Protein AF-A0AA36E803-F1 (afdb_monomer)

Sequence (104 aa):
MPITPKDLDTMKLGRIRKKDLSVAFQIRENPDAKFHRVCFYLPDKHLYSSSYLKYIVDFVSPNKANSVVDKKCFSDMINWYVQVHKSLLGIIQKLFKVQKQQQQ

Organism: Lactuca saligna (NCBI:txid75948)

pLDDT: mean 72.07, std 10.9, range [36.41, 88.0]

Secondary structure (DSSP, 8-state):
-PPPPTTGGGSPBT-EETTTTEEEEEE-SSTTSPPEEEEEETT-SS---HHHHHHHHHHHTT-TTS-HHHHHHHHHHHHHHHHHHHHHHHHHHHHTT-------

Radius of gyration: 16.96 Å; Cα contacts (8 Å, |Δi|>4): 76; chains: 1; bounding box: 33×26×56 Å

Mean predicted aligned error: 13.9 Å

Solvent-accessible surface area (backbone atoms only — not comparable to full-atom values): 6508 Å² total; per-residue (Å²): 129,88,78,78,63,95,57,55,93,74,49,60,64,80,41,76,40,78,93,70,41,28,32,30,42,77,47,57,93,47,96,88,47,69,74,45,79,47,76,47,56,70,70,54,88,62,81,74,50,73,68,56,54,49,50,52,50,67,58,51,67,78,41,82,87,53,51,73,66,53,48,48,51,53,52,51,52,51,52,50,50,55,49,52,51,54,51,50,52,55,48,49,37,63,76,64,63,62,68,79,80,77,82,127

Foldseek 3Di:
DPDFDPCQVVDDALDQDPVQRKHKHWDAPDPPGDIDIDIDGPPPVDLPDPVRLVVVLVVLVPDPVDDPVRNVSSVVVSVVSVVVVVVVVVVCCVVVVPDPPPDD

Structure (mmCIF, N/CA/C/O backbone):
data_AF-A0AA36E803-F1
#
_entry.id   AF-A0AA36E803-F1
#
loop_
_atom_site.group_PDB
_atom_site.id
_atom_site.type_symbol
_atom_site.label_atom_id
_atom_site.label_alt_id
_atom_site.label_comp_id
_atom_site.label_asym_id
_atom_site.label_entity_id
_atom_site.label_seq_id
_atom_site.pdbx_PDB_ins_code
_atom_site.Cartn_x
_atom_site.Cartn_y
_atom_site.Cartn_z
_atom_site.occupancy
_atom_site.B_iso_or_equiv
_atom_site.auth_seq_id
_atom_site.auth_comp_id
_atom_site.auth_asym_id
_atom_site.auth_atom_id
_atom_site.pdbx_PDB_model_num
ATOM 1 N N . MET A 1 1 ? -9.019 -15.498 -1.449 1.00 40.25 1 MET A N 1
ATOM 2 C CA . MET A 1 1 ? -8.124 -14.657 -2.270 1.00 40.25 1 MET A CA 1
ATOM 3 C C . MET A 1 1 ? -8.934 -13.482 -2.789 1.00 40.25 1 MET A C 1
ATOM 5 O O . MET A 1 1 ? -10.024 -13.740 -3.297 1.00 40.25 1 MET A O 1
ATOM 9 N N . PRO A 1 2 ? -8.487 -12.228 -2.620 1.00 52.09 2 PRO A N 1
ATOM 10 C CA . PRO A 1 2 ? -9.155 -11.100 -3.256 1.00 52.09 2 PRO A CA 1
ATOM 11 C C 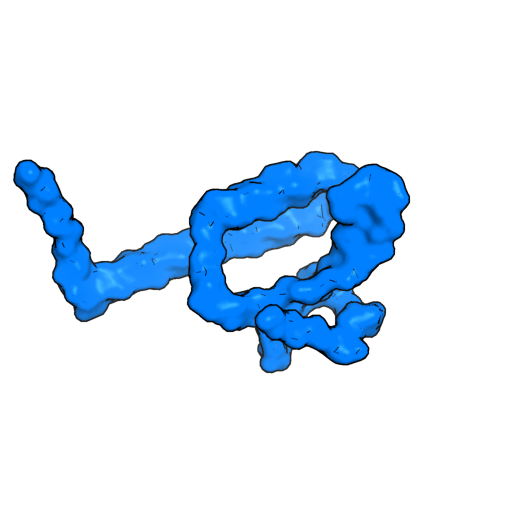. PRO A 1 2 ? -9.110 -11.295 -4.777 1.00 52.09 2 PRO A C 1
ATOM 13 O O . PRO A 1 2 ? -8.079 -11.654 -5.341 1.00 52.09 2 PRO A O 1
ATOM 16 N N . ILE A 1 3 ? -10.267 -11.155 -5.419 1.00 62.16 3 ILE A N 1
ATOM 17 C CA . ILE A 1 3 ? -10.443 -11.369 -6.857 1.00 62.16 3 ILE A CA 1
ATOM 18 C C . ILE A 1 3 ? -9.764 -10.206 -7.577 1.00 62.16 3 ILE A C 1
ATOM 20 O O . ILE A 1 3 ? -10.192 -9.074 -7.397 1.00 62.16 3 ILE A O 1
ATOM 24 N N . THR A 1 4 ? -8.734 -10.466 -8.382 1.00 70.25 4 THR A N 1
ATOM 25 C CA . THR A 1 4 ? -8.081 -9.435 -9.203 1.00 70.25 4 THR A CA 1
ATOM 26 C C . THR A 1 4 ? -9.107 -8.778 -10.141 1.00 70.25 4 THR A C 1
ATOM 28 O O . THR A 1 4 ? -9.883 -9.499 -10.780 1.00 70.25 4 THR A O 1
ATOM 31 N N . PRO A 1 5 ? -9.143 -7.435 -10.264 1.00 75.94 5 PRO A N 1
ATOM 32 C CA . PRO A 1 5 ? -10.094 -6.778 -11.150 1.00 75.94 5 PRO A CA 1
ATOM 33 C C . PRO A 1 5 ? -9.833 -7.183 -12.601 1.00 75.94 5 PRO A C 1
ATOM 35 O O . PRO A 1 5 ? -8.693 -7.144 -13.062 1.00 75.94 5 PRO A O 1
ATOM 38 N N . LYS A 1 6 ? -10.894 -7.514 -13.345 1.00 84.44 6 LYS A N 1
ATOM 39 C CA . LYS A 1 6 ? -10.796 -7.886 -14.770 1.00 84.44 6 LYS A CA 1
ATOM 40 C C . LYS A 1 6 ? -10.205 -6.773 -15.645 1.00 84.44 6 LYS A C 1
ATOM 42 O O . LYS A 1 6 ? -9.721 -7.046 -16.732 1.00 84.44 6 LYS A O 1
ATOM 47 N N . ASP A 1 7 ? -10.267 -5.531 -15.178 1.00 88.00 7 ASP A N 1
ATOM 48 C CA . ASP A 1 7 ? -9.805 -4.329 -15.866 1.00 88.00 7 ASP A CA 1
ATOM 49 C C . ASP A 1 7 ? -8.453 -3.806 -15.344 1.00 88.00 7 ASP A C 1
ATOM 51 O O . ASP A 1 7 ? -8.072 -2.682 -15.679 1.00 88.00 7 ASP A O 1
ATOM 55 N N . LEU A 1 8 ? -7.709 -4.599 -14.555 1.00 86.25 8 LEU A N 1
ATOM 56 C CA . LEU A 1 8 ? -6.437 -4.200 -13.932 1.00 86.25 8 LEU A CA 1
ATOM 57 C C . LEU A 1 8 ? -5.436 -3.589 -14.926 1.00 86.25 8 LEU A C 1
ATOM 59 O O . LEU A 1 8 ? -4.799 -2.576 -14.622 1.00 86.25 8 LEU A O 1
ATOM 63 N N . ASP A 1 9 ? -5.341 -4.148 -16.130 1.00 87.06 9 ASP A N 1
ATOM 64 C CA . ASP A 1 9 ? -4.417 -3.669 -17.165 1.00 87.06 9 ASP A CA 1
ATOM 65 C C . ASP A 1 9 ? -4.722 -2.241 -17.634 1.00 87.06 9 ASP A C 1
ATOM 67 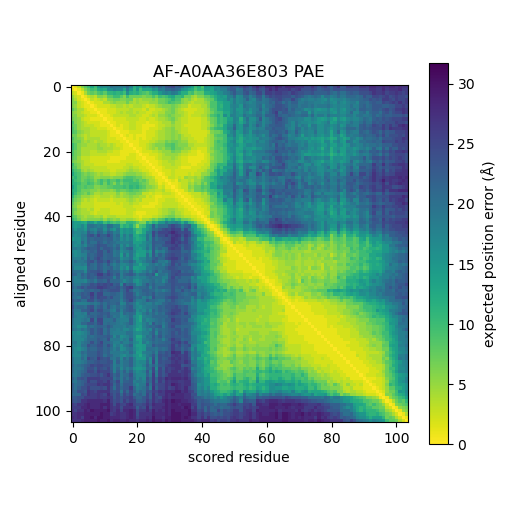O O . ASP A 1 9 ? -3.821 -1.499 -18.024 1.00 87.06 9 ASP A O 1
ATOM 71 N N . THR A 1 10 ? -5.980 -1.819 -17.512 1.00 87.75 10 THR A N 1
ATOM 72 C CA . THR A 1 10 ? -6.459 -0.492 -17.925 1.00 87.75 10 THR A CA 1
ATOM 73 C C . THR A 1 10 ? -6.578 0.498 -16.769 1.00 87.75 10 THR A C 1
ATOM 75 O O . THR A 1 10 ? -6.793 1.693 -16.983 1.00 87.75 10 THR A O 1
ATOM 78 N N . MET A 1 11 ? -6.407 0.040 -15.525 1.00 84.56 11 MET A N 1
ATOM 79 C CA . MET A 1 11 ? -6.472 0.917 -14.363 1.00 84.56 11 MET A CA 1
ATOM 80 C C . MET A 1 11 ? -5.327 1.934 -14.371 1.00 84.56 11 MET A C 1
ATOM 82 O O . MET A 1 11 ? -4.156 1.608 -14.609 1.00 84.56 11 MET A O 1
ATOM 86 N N . LYS A 1 12 ? -5.660 3.183 -14.029 1.00 87.06 12 LYS A N 1
ATOM 87 C CA . LYS A 1 12 ? -4.666 4.234 -13.800 1.00 87.06 12 LYS A CA 1
ATOM 88 C C . LYS A 1 12 ? -3.870 3.919 -12.530 1.00 87.06 12 LYS A C 1
ATOM 90 O O . LYS A 1 12 ? -4.456 3.777 -11.458 1.00 87.06 12 LYS A O 1
ATOM 95 N N . LEU A 1 13 ? -2.546 3.839 -12.662 1.00 85.19 13 LEU A N 1
ATOM 96 C CA . LEU A 1 13 ? -1.641 3.550 -11.548 1.00 85.19 13 LEU A CA 1
ATOM 97 C C . LEU A 1 13 ? -1.699 4.651 -10.480 1.00 85.19 13 LEU A C 1
ATOM 99 O O . LEU A 1 13 ? -1.882 5.826 -10.808 1.00 85.19 13 LEU A O 1
ATOM 103 N N . GLY A 1 14 ? -1.574 4.265 -9.208 1.00 76.62 14 GLY A N 1
ATOM 104 C CA . GLY A 1 14 ? -1.493 5.184 -8.065 1.00 76.62 14 GLY A CA 1
ATOM 105 C C . GLY A 1 14 ? -2.768 5.987 -7.771 1.00 76.62 14 GLY A C 1
ATOM 106 O O . GLY A 1 14 ? -2.780 6.812 -6.862 1.00 76.62 14 GLY A O 1
ATOM 107 N N . ARG A 1 15 ? -3.862 5.767 -8.514 1.00 79.75 15 ARG A N 1
ATOM 108 C CA . ARG A 1 15 ? -5.136 6.464 -8.302 1.00 79.75 15 ARG A CA 1
ATOM 109 C C . ARG A 1 15 ? -6.138 5.556 -7.603 1.00 79.75 15 ARG A C 1
ATOM 111 O O . ARG A 1 15 ? -6.435 4.469 -8.086 1.00 79.75 15 ARG A O 1
ATOM 118 N N . ILE A 1 16 ? -6.732 6.061 -6.522 1.00 77.06 16 ILE A N 1
ATOM 119 C CA . ILE A 1 16 ? -7.828 5.381 -5.825 1.00 77.06 16 ILE A CA 1
ATOM 120 C C . ILE A 1 16 ? -9.061 5.324 -6.732 1.00 77.06 16 ILE A C 1
ATOM 122 O O . ILE A 1 16 ? -9.652 6.352 -7.084 1.00 77.06 16 ILE A O 1
ATOM 126 N N . ARG A 1 17 ? -9.474 4.106 -7.086 1.00 80.88 17 ARG A N 1
ATOM 127 C CA . ARG A 1 17 ? -10.746 3.818 -7.746 1.00 80.88 17 ARG A CA 1
ATOM 128 C C . ARG A 1 17 ? -11.837 3.760 -6.685 1.00 80.88 17 ARG A C 1
ATOM 130 O O . ARG A 1 17 ? -11.919 2.825 -5.900 1.00 80.88 17 ARG A O 1
ATOM 137 N N . LYS A 1 18 ? -12.696 4.780 -6.667 1.00 75.62 18 LYS A N 1
ATOM 138 C CA . LYS A 1 18 ? -13.723 4.956 -5.625 1.00 75.62 18 LYS A CA 1
ATOM 139 C C . LYS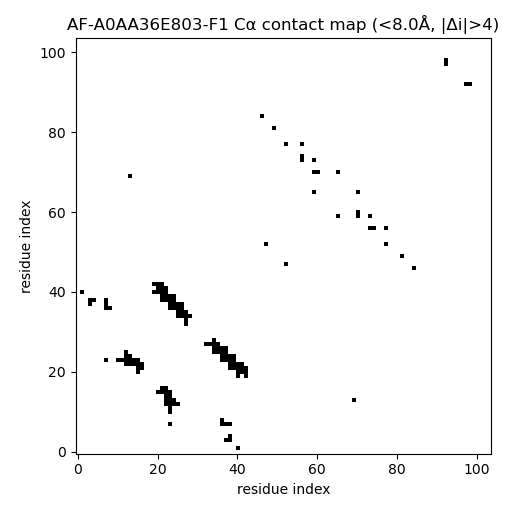 A 1 18 ? -14.761 3.829 -5.573 1.00 75.62 18 LYS A C 1
ATOM 141 O O . LYS A 1 18 ? -15.271 3.551 -4.499 1.00 75.62 18 LYS A O 1
ATOM 146 N N . LYS A 1 19 ? -15.066 3.198 -6.716 1.00 80.88 19 LYS A N 1
ATOM 147 C CA . LYS A 1 19 ? -16.117 2.171 -6.843 1.00 80.88 19 LYS A CA 1
ATOM 148 C C . LYS A 1 19 ? -15.900 0.985 -5.899 1.00 80.88 19 LYS A C 1
ATOM 150 O O . LYS A 1 19 ? -16.855 0.481 -5.328 1.00 80.88 19 LYS A O 1
ATOM 155 N N . ASP A 1 20 ? -14.658 0.544 -5.768 1.00 74.12 20 ASP A N 1
ATOM 156 C CA . ASP A 1 20 ? -14.272 -0.646 -5.004 1.00 74.12 20 ASP A CA 1
ATOM 157 C C . ASP A 1 20 ? -13.082 -0.387 -4.077 1.00 74.12 20 ASP A C 1
ATOM 159 O O . ASP A 1 20 ? -12.466 -1.322 -3.571 1.00 74.12 20 ASP A O 1
ATOM 163 N N . LEU A 1 21 ? -12.774 0.897 -3.867 1.00 76.44 21 LEU A N 1
ATOM 164 C CA . LEU A 1 21 ? -11.693 1.382 -3.022 1.00 76.44 21 LEU A CA 1
ATOM 165 C C . LEU A 1 21 ? -10.388 0.616 -3.294 1.00 76.44 21 LEU A C 1
ATOM 167 O O . LEU A 1 21 ? -9.762 0.074 -2.391 1.00 76.44 21 LEU A O 1
ATOM 171 N N . SER A 1 22 ? -9.984 0.551 -4.560 1.00 78.50 22 SER A N 1
ATOM 172 C CA . SER A 1 22 ? -8.774 -0.158 -4.978 1.00 78.50 22 SER A CA 1
ATOM 173 C C . SER A 1 22 ? -7.756 0.768 -5.636 1.00 78.50 22 SER A C 1
ATOM 175 O O . SER A 1 22 ? -8.106 1.829 -6.159 1.00 78.50 22 SER A O 1
ATOM 177 N N . VAL A 1 23 ? -6.484 0.379 -5.605 1.00 79.94 23 VAL A N 1
ATOM 178 C CA . VAL A 1 23 ? -5.383 1.101 -6.246 1.00 79.94 23 VAL A CA 1
ATOM 179 C C . VAL A 1 23 ? -4.535 0.113 -7.036 1.00 79.94 23 VAL A C 1
ATOM 181 O O . VAL A 1 23 ? -4.091 -0.900 -6.501 1.00 79.94 23 VAL A O 1
ATOM 184 N N . ALA A 1 24 ? -4.316 0.402 -8.318 1.00 86.44 24 ALA A N 1
ATOM 185 C CA . ALA A 1 24 ? -3.405 -0.373 -9.150 1.00 86.44 24 ALA A CA 1
ATOM 186 C C . ALA A 1 24 ? -1.974 0.163 -9.024 1.00 86.44 24 ALA A C 1
ATOM 188 O O . ALA A 1 24 ? -1.754 1.377 -9.041 1.00 86.44 24 ALA A O 1
ATOM 189 N N . PHE A 1 25 ? -1.006 -0.742 -8.956 1.00 82.44 25 PHE A N 1
ATOM 190 C CA . PHE A 1 25 ? 0.419 -0.433 -8.912 1.00 82.44 25 PHE A CA 1
ATOM 191 C C . PHE A 1 25 ? 1.186 -1.347 -9.854 1.00 82.44 25 PHE A C 1
ATOM 193 O O . PHE A 1 25 ? 0.699 -2.407 -10.237 1.00 82.44 25 PHE A O 1
ATOM 200 N N . GLN A 1 26 ? 2.392 -0.936 -10.221 1.00 86.94 26 GLN A N 1
ATOM 201 C CA . GLN A 1 26 ? 3.314 -1.754 -10.990 1.00 86.94 26 GLN A CA 1
ATOM 202 C C . GLN A 1 26 ? 4.452 -2.169 -10.065 1.00 86.94 26 GLN A C 1
ATOM 204 O O . GLN A 1 26 ? 5.118 -1.315 -9.481 1.00 86.94 26 GLN A O 1
ATOM 209 N N . ILE A 1 27 ? 4.644 -3.474 -9.899 1.00 79.50 27 ILE A N 1
ATOM 210 C CA . ILE A 1 27 ? 5.677 -4.024 -9.023 1.00 79.50 27 ILE A CA 1
ATOM 211 C C . ILE A 1 27 ? 6.663 -4.867 -9.818 1.00 79.50 27 ILE A C 1
ATOM 213 O O . ILE A 1 27 ? 6.384 -5.308 -10.934 1.00 79.50 27 ILE A O 1
ATOM 217 N N . ARG A 1 28 ? 7.829 -5.083 -9.215 1.00 82.06 28 ARG A N 1
ATOM 218 C CA . ARG A 1 28 ? 8.850 -6.021 -9.664 1.00 82.06 28 ARG A CA 1
ATOM 219 C C . ARG A 1 28 ? 9.318 -6.800 -8.438 1.00 82.06 28 ARG A C 1
ATOM 221 O O . ARG A 1 28 ? 9.903 -6.202 -7.540 1.00 82.06 28 ARG A O 1
ATOM 228 N N . GLU A 1 29 ? 9.019 -8.095 -8.389 1.00 69.44 29 GLU A N 1
ATOM 229 C CA . GLU A 1 29 ? 9.250 -8.936 -7.201 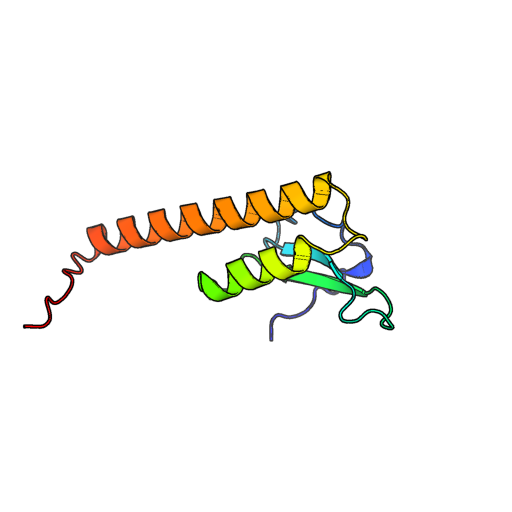1.00 69.44 29 GLU A CA 1
ATOM 230 C C . GLU A 1 29 ? 10.736 -9.178 -6.921 1.00 69.44 29 GLU A C 1
ATOM 232 O O . GLU A 1 29 ? 11.156 -9.191 -5.768 1.00 69.44 29 GLU A O 1
ATOM 237 N N . ASN A 1 30 ? 11.549 -9.325 -7.968 1.00 73.06 30 ASN A N 1
ATOM 238 C CA . ASN A 1 30 ? 12.998 -9.482 -7.870 1.00 73.06 30 ASN A CA 1
ATOM 239 C C . ASN A 1 30 ? 13.703 -8.782 -9.052 1.00 73.06 30 ASN A C 1
ATOM 241 O O . ASN A 1 30 ? 13.038 -8.410 -10.019 1.00 73.06 30 ASN A O 1
ATOM 245 N N . PRO A 1 31 ? 15.026 -8.541 -8.996 1.00 75.75 31 PRO A N 1
ATOM 246 C CA . PRO A 1 31 ? 15.729 -7.768 -10.019 1.00 75.75 31 PRO A CA 1
ATOM 247 C C . PRO A 1 31 ? 15.583 -8.283 -11.456 1.00 75.75 31 PRO A C 1
ATOM 249 O O . PRO A 1 31 ? 15.559 -7.463 -12.376 1.00 75.75 31 PRO A O 1
ATOM 252 N N . ASP A 1 32 ? 15.422 -9.594 -11.618 1.00 85.19 32 ASP A N 1
ATOM 253 C CA . ASP A 1 32 ? 15.340 -10.283 -12.910 1.00 85.19 32 ASP A CA 1
ATOM 254 C C . ASP A 1 32 ? 13.891 -10.479 -13.395 1.00 85.19 32 ASP A C 1
ATOM 256 O O . ASP A 1 32 ? 13.647 -10.861 -14.541 1.00 85.19 32 ASP A O 1
ATOM 260 N N . ALA A 1 33 ? 12.904 -10.190 -12.544 1.00 80.25 33 ALA A N 1
ATOM 261 C CA . ALA A 1 33 ? 11.495 -10.306 -12.876 1.00 80.25 33 ALA A CA 1
ATOM 262 C C . ALA A 1 33 ? 11.037 -9.158 -13.778 1.00 80.25 33 ALA A C 1
ATOM 264 O O . ALA A 1 33 ? 11.461 -8.002 -13.665 1.00 80.25 33 ALA A O 1
ATOM 265 N N . LYS A 1 34 ? 10.072 -9.464 -14.645 1.00 85.44 34 LYS A N 1
ATOM 266 C CA . LYS A 1 34 ? 9.352 -8.439 -15.399 1.00 85.44 34 LYS A CA 1
ATOM 267 C C . LYS A 1 34 ? 8.432 -7.664 -14.462 1.00 85.44 34 LYS A C 1
ATOM 269 O O . LYS A 1 34 ? 7.836 -8.227 -13.542 1.00 85.44 34 LYS A O 1
ATOM 274 N N . PHE A 1 35 ? 8.291 -6.369 -14.733 1.00 82.38 35 PHE A N 1
ATOM 275 C CA . PHE A 1 35 ? 7.259 -5.586 -14.076 1.00 82.38 35 PHE A CA 1
ATOM 276 C C . PHE A 1 35 ? 5.878 -6.139 -14.425 1.00 82.38 35 PHE A C 1
ATOM 278 O O . PHE A 1 35 ? 5.604 -6.437 -15.587 1.00 82.38 35 PHE A O 1
ATOM 285 N N . HIS A 1 36 ? 5.000 -6.206 -13.434 1.00 82.62 36 HIS A N 1
ATOM 286 C CA . HIS A 1 36 ? 3.603 -6.561 -13.638 1.00 82.62 36 HIS A CA 1
ATOM 287 C C . HIS A 1 36 ? 2.696 -5.684 -12.776 1.00 82.62 36 HIS A C 1
ATOM 289 O O . HIS A 1 36 ? 3.126 -5.087 -11.784 1.00 82.62 36 HIS A O 1
ATOM 295 N N . ARG A 1 37 ? 1.436 -5.553 -13.199 1.00 85.69 37 ARG A N 1
ATOM 296 C CA . ARG A 1 37 ? 0.432 -4.787 -12.464 1.00 85.69 37 ARG A CA 1
ATOM 297 C C . ARG A 1 37 ? -0.154 -5.638 -11.346 1.00 85.69 37 ARG A C 1
ATOM 299 O O . ARG A 1 37 ? -0.448 -6.811 -11.541 1.00 85.69 37 ARG A O 1
ATOM 306 N N . VAL A 1 38 ? -0.374 -5.016 -10.199 1.00 82.25 38 VAL A N 1
ATOM 307 C CA . VAL A 1 38 ? -1.081 -5.588 -9.052 1.00 82.25 38 VAL A CA 1
ATOM 308 C C . VAL A 1 38 ? -2.145 -4.618 -8.569 1.00 82.25 38 VAL A C 1
ATOM 310 O O . VAL A 1 38 ? -2.038 -3.407 -8.774 1.00 82.25 38 VAL A O 1
ATOM 313 N N . CYS A 1 39 ? -3.185 -5.148 -7.933 1.00 80.50 39 CYS A N 1
ATOM 314 C CA . CYS A 1 39 ? -4.266 -4.356 -7.366 1.00 80.50 39 CYS A CA 1
ATOM 315 C C . CYS A 1 39 ? -4.282 -4.505 -5.848 1.00 80.50 39 CYS A C 1
ATOM 317 O O . CYS A 1 39 ? -4.369 -5.617 -5.333 1.00 80.50 39 CYS A O 1
ATOM 319 N N . PHE A 1 40 ? -4.224 -3.381 -5.145 1.00 72.50 40 PHE A N 1
ATOM 320 C CA . PHE A 1 40 ? -4.416 -3.315 -3.708 1.00 72.50 40 PHE A CA 1
ATOM 321 C C . PHE A 1 40 ? -5.849 -2.887 -3.406 1.00 72.50 40 PHE A C 1
ATOM 323 O O . PHE A 1 40 ? -6.299 -1.843 -3.882 1.00 72.50 40 PHE A O 1
ATOM 330 N N . TYR A 1 41 ? -6.557 -3.667 -2.598 1.00 72.50 41 TYR A N 1
ATOM 331 C CA . TYR A 1 41 ? -7.904 -3.355 -2.137 1.00 72.50 41 TYR A CA 1
ATOM 332 C C . TYR A 1 41 ? -7.827 -2.727 -0.739 1.00 72.50 41 TYR A C 1
ATOM 334 O O . TYR A 1 41 ? -7.416 -3.377 0.214 1.00 72.50 41 TYR A O 1
ATOM 342 N N . LEU A 1 42 ? -8.266 -1.473 -0.594 1.00 65.00 42 LEU A N 1
ATOM 343 C CA . LEU A 1 42 ? -8.488 -0.848 0.716 1.00 65.00 42 LEU A C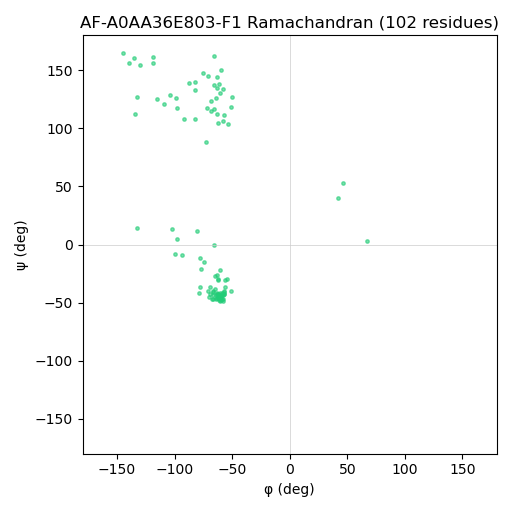A 1
ATOM 344 C C . LEU A 1 42 ? -9.570 -1.543 1.569 1.00 65.00 42 LEU A C 1
ATOM 346 O O . LEU A 1 42 ? -9.442 -1.471 2.788 1.00 65.00 42 LEU A O 1
ATOM 350 N N . PRO A 1 43 ? -10.622 -2.198 1.019 1.00 59.69 43 PRO A N 1
ATOM 351 C CA . PRO A 1 43 ? -11.628 -2.869 1.838 1.00 59.69 43 PRO A CA 1
ATOM 352 C C . PRO A 1 43 ? -11.183 -4.250 2.325 1.00 59.69 43 PRO A C 1
ATOM 354 O O . PRO A 1 43 ? -12.031 -5.000 2.814 1.00 59.69 43 PRO A O 1
ATOM 357 N N . ASP A 1 44 ? -9.900 -4.613 2.193 1.00 53.78 44 ASP A N 1
ATOM 358 C CA . ASP A 1 44 ? -9.407 -5.821 2.840 1.00 53.78 44 ASP A CA 1
ATOM 359 C C . ASP A 1 44 ? -9.679 -5.680 4.341 1.00 53.78 44 ASP A C 1
ATOM 361 O O . ASP A 1 44 ? -9.156 -4.804 5.026 1.00 53.78 44 ASP A O 1
ATOM 365 N N . LYS A 1 45 ? -10.608 -6.503 4.836 1.00 48.34 45 LYS A N 1
ATOM 366 C CA . LYS A 1 45 ? -11.229 -6.409 6.170 1.00 48.34 45 LYS A CA 1
ATOM 367 C C . LYS A 1 45 ? -10.229 -6.660 7.302 1.00 48.34 45 LYS A C 1
ATOM 369 O O . LYS A 1 45 ? -10.582 -6.650 8.479 1.00 48.34 45 LYS A O 1
ATOM 374 N N . HIS A 1 46 ? -8.986 -6.919 6.932 1.00 53.59 46 HIS A N 1
ATOM 375 C CA . HIS A 1 46 ? -7.862 -7.091 7.807 1.00 53.59 46 HIS A CA 1
ATOM 376 C C . HIS A 1 46 ? -7.205 -5.734 7.970 1.00 53.59 46 HIS A C 1
ATOM 378 O O . HIS A 1 46 ? -6.551 -5.223 7.064 1.00 53.59 46 HIS A O 1
ATOM 384 N N . LEU A 1 47 ? -7.369 -5.159 9.160 1.00 57.78 47 LEU A N 1
ATOM 385 C CA . LEU A 1 47 ? -6.488 -4.095 9.592 1.00 57.78 47 LEU A CA 1
ATOM 386 C C . LEU A 1 47 ? -5.050 -4.621 9.466 1.00 57.78 47 LEU A C 1
ATOM 388 O O . LEU A 1 47 ? -4.628 -5.442 10.277 1.00 57.78 47 LEU A O 1
ATOM 392 N N . TYR A 1 48 ? -4.319 -4.196 8.430 1.00 62.91 48 TYR A N 1
ATOM 393 C CA . TYR A 1 48 ? -2.908 -4.524 8.278 1.00 62.91 48 TYR A CA 1
ATOM 394 C C . TYR A 1 48 ? -2.188 -4.207 9.584 1.00 62.91 48 TYR A C 1
ATOM 396 O O . TYR A 1 48 ? -2.307 -3.102 10.129 1.00 62.91 48 TYR A O 1
ATOM 404 N N . SER A 1 49 ? -1.464 -5.197 10.101 1.00 66.81 49 SER A N 1
ATOM 405 C CA . SER A 1 49 ? -0.646 -5.004 11.286 1.00 66.81 49 SER A CA 1
ATOM 406 C C . SER A 1 49 ? 0.392 -3.917 11.012 1.00 66.81 49 SER A C 1
ATOM 408 O O . SER A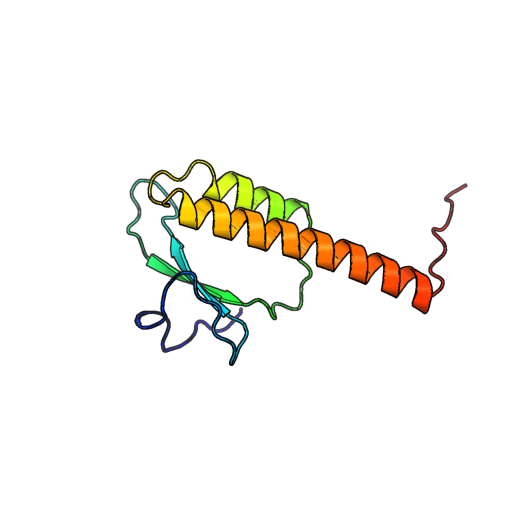 1 49 ? 0.882 -3.758 9.889 1.00 66.81 49 SER A O 1
ATOM 410 N N . SER A 1 50 ? 0.791 -3.188 12.054 1.00 68.12 50 SER A N 1
ATOM 411 C CA . SER A 1 50 ? 1.855 -2.182 11.947 1.00 68.12 50 SER A CA 1
ATOM 412 C C . SER A 1 50 ? 3.152 -2.763 11.365 1.00 68.12 50 SER A C 1
ATOM 414 O O . SER A 1 50 ? 3.884 -2.056 10.678 1.00 68.12 50 SER A O 1
ATOM 416 N N . SER A 1 51 ? 3.419 -4.055 11.595 1.00 65.69 51 SER A N 1
ATOM 417 C CA . SER A 1 51 ? 4.559 -4.776 11.016 1.00 65.69 51 SER A CA 1
ATOM 418 C C . SER A 1 51 ? 4.461 -4.933 9.497 1.00 65.69 51 SER A C 1
ATOM 420 O O . SER A 1 51 ? 5.457 -4.732 8.808 1.00 65.69 51 SER A O 1
ATOM 422 N N . TYR A 1 52 ? 3.273 -5.226 8.963 1.00 68.94 52 TYR A N 1
ATOM 423 C CA . TYR A 1 52 ? 3.066 -5.376 7.522 1.00 68.94 52 TYR A CA 1
ATOM 424 C C . TYR A 1 52 ? 3.148 -4.031 6.792 1.00 68.94 52 TYR A C 1
ATOM 426 O O . TYR A 1 52 ? 3.769 -3.918 5.741 1.00 68.94 52 TYR A O 1
ATOM 434 N N . LEU A 1 53 ? 2.597 -2.972 7.389 1.00 72.31 53 LEU A N 1
ATOM 435 C CA . LEU A 1 53 ? 2.711 -1.615 6.849 1.00 72.31 53 LEU A CA 1
ATOM 436 C C . LEU A 1 53 ? 4.162 -1.132 6.809 1.00 72.31 53 LEU A C 1
ATOM 438 O O . LEU A 1 53 ? 4.585 -0.538 5.821 1.00 72.31 53 LEU A O 1
ATOM 442 N N . LYS A 1 54 ? 4.934 -1.416 7.865 1.00 70.81 54 LYS A N 1
ATOM 443 C CA . LYS A 1 54 ? 6.365 -1.101 7.913 1.00 70.81 54 LYS A CA 1
ATOM 444 C C . LYS A 1 54 ? 7.138 -1.856 6.829 1.00 70.81 54 LYS A C 1
ATOM 446 O O . LYS A 1 54 ? 7.929 -1.242 6.126 1.00 70.81 54 LYS A O 1
ATOM 451 N N . TYR A 1 55 ? 6.828 -3.136 6.623 1.00 70.94 55 TYR A N 1
ATOM 452 C CA . TYR A 1 55 ? 7.401 -3.927 5.533 1.00 70.94 55 TYR A CA 1
ATOM 453 C C . TYR A 1 55 ? 7.147 -3.301 4.150 1.00 70.94 55 TYR A C 1
ATOM 455 O O . TYR A 1 55 ? 8.067 -3.214 3.341 1.00 70.94 55 TYR A O 1
ATOM 463 N N . ILE A 1 56 ? 5.935 -2.794 3.886 1.00 70.62 56 ILE A N 1
ATOM 464 C CA . ILE A 1 56 ? 5.629 -2.109 2.618 1.00 70.62 56 ILE A CA 1
ATOM 465 C C . ILE A 1 56 ? 6.472 -0.832 2.460 1.00 70.62 56 ILE A C 1
ATOM 467 O O . ILE A 1 56 ? 7.002 -0.589 1.375 1.00 70.62 56 ILE A O 1
ATOM 471 N N . VAL A 1 57 ? 6.639 -0.028 3.518 1.00 73.75 57 VAL A N 1
ATOM 472 C CA . VAL A 1 57 ? 7.510 1.167 3.478 1.00 73.75 57 VAL A CA 1
ATOM 473 C C . VAL A 1 57 ? 8.952 0.776 3.162 1.00 73.75 57 VAL A C 1
ATOM 475 O O . VAL A 1 57 ? 9.563 1.350 2.257 1.00 73.75 57 VAL A O 1
ATOM 478 N N . ASP A 1 58 ? 9.471 -0.222 3.875 1.00 74.56 58 ASP A N 1
ATOM 479 C CA . ASP A 1 58 ? 10.848 -0.696 3.739 1.00 74.56 58 ASP A CA 1
ATOM 480 C C . ASP A 1 58 ? 11.106 -1.306 2.350 1.00 74.56 58 ASP A C 1
ATOM 482 O O . ASP A 1 58 ? 12.219 -1.225 1.836 1.00 74.56 58 ASP A O 1
ATOM 486 N N . PHE A 1 59 ? 10.072 -1.843 1.694 1.00 75.81 59 PHE A N 1
ATOM 487 C CA . PHE A 1 59 ? 10.141 -2.350 0.323 1.00 75.81 59 PHE A CA 1
ATOM 488 C C . PHE A 1 59 ? 10.080 -1.238 -0.741 1.00 75.81 59 PHE A C 1
ATOM 490 O O . PHE A 1 59 ? 10.821 -1.257 -1.728 1.00 75.81 59 PHE A O 1
ATOM 497 N N . VAL A 1 60 ? 9.208 -0.242 -0.560 1.00 72.00 60 VAL A N 1
ATOM 498 C CA . VAL A 1 60 ? 8.967 0.826 -1.551 1.00 72.00 60 VAL A CA 1
ATOM 499 C C . VAL A 1 60 ? 10.067 1.890 -1.539 1.00 72.00 60 VAL A C 1
ATOM 501 O O . VAL A 1 60 ? 10.440 2.403 -2.599 1.00 72.00 60 VAL A O 1
ATOM 504 N N . SER A 1 61 ? 10.603 2.218 -0.361 1.00 72.88 61 SER A N 1
ATOM 505 C CA . SER A 1 61 ? 11.611 3.269 -0.170 1.00 72.88 61 SER A CA 1
ATOM 506 C C . SER A 1 61 ? 12.902 3.067 -0.998 1.00 72.88 61 SER A C 1
ATOM 508 O O . SER A 1 61 ? 13.292 3.991 -1.731 1.00 72.88 61 SER A O 1
ATOM 510 N N . PRO A 1 62 ? 13.543 1.878 -1.007 1.00 76.81 62 PRO A N 1
ATOM 511 C CA . PRO A 1 62 ? 14.772 1.641 -1.769 1.00 76.81 62 PRO A CA 1
ATOM 512 C C . PRO A 1 62 ? 14.540 1.415 -3.271 1.00 76.81 62 PRO A C 1
ATOM 514 O O . PRO A 1 62 ? 15.497 1.4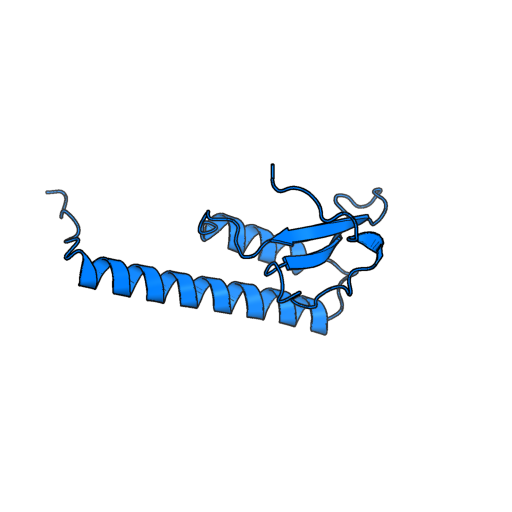36 -4.049 1.00 76.81 62 PRO A O 1
ATOM 517 N N . ASN A 1 63 ? 13.294 1.223 -3.718 1.00 74.94 63 ASN A N 1
ATOM 518 C CA . ASN A 1 63 ? 13.011 0.923 -5.117 1.00 74.94 63 ASN A CA 1
ATOM 519 C C . ASN A 1 63 ? 13.303 2.143 -6.014 1.00 74.94 63 ASN A C 1
ATOM 521 O O . ASN A 1 63 ? 12.654 3.186 -5.908 1.00 74.94 63 ASN A O 1
ATOM 525 N N . LYS A 1 64 ? 14.301 2.023 -6.899 1.00 75.69 64 LYS A N 1
ATOM 526 C CA . LYS A 1 64 ? 14.743 3.095 -7.811 1.00 75.69 64 LYS A CA 1
ATOM 527 C C . LYS A 1 64 ? 13.790 3.338 -8.988 1.00 75.69 64 LYS A C 1
ATOM 529 O O . LYS A 1 64 ? 13.910 4.370 -9.634 1.00 75.69 64 LYS A O 1
ATOM 534 N N . ALA A 1 65 ? 12.864 2.416 -9.261 1.00 75.94 65 ALA A N 1
ATOM 535 C CA . ALA A 1 65 ? 11.876 2.567 -10.329 1.00 75.94 65 ALA A CA 1
ATOM 536 C C . ALA A 1 65 ? 10.732 3.524 -9.952 1.00 75.94 65 ALA A C 1
ATOM 538 O O . ALA A 1 65 ? 10.072 4.065 -10.833 1.00 75.94 65 ALA A O 1
ATOM 539 N N . ASN A 1 66 ? 10.507 3.744 -8.654 1.00 74.81 66 ASN A N 1
ATOM 540 C CA . ASN A 1 66 ? 9.485 4.665 -8.173 1.00 74.81 66 ASN A CA 1
ATOM 541 C C . ASN A 1 66 ? 10.017 6.096 -8.188 1.00 74.81 66 ASN A C 1
ATOM 543 O O . ASN A 1 66 ? 11.106 6.366 -7.666 1.00 74.81 66 ASN A O 1
ATOM 547 N N . SER A 1 67 ? 9.222 7.023 -8.719 1.00 81.00 67 SER A N 1
ATOM 548 C CA . SER A 1 67 ? 9.553 8.440 -8.637 1.00 81.00 67 SER A CA 1
ATOM 549 C C . SER A 1 67 ? 9.508 8.924 -7.183 1.00 81.00 67 SER A C 1
ATOM 551 O O . SER A 1 67 ? 8.894 8.307 -6.307 1.00 81.00 67 SER A O 1
ATOM 553 N N . VAL A 1 68 ? 10.133 10.071 -6.911 1.00 80.62 68 VAL A N 1
ATOM 554 C CA . VAL A 1 68 ? 10.055 10.726 -5.593 1.00 80.62 68 VAL A CA 1
ATOM 555 C C . VAL A 1 68 ? 8.596 10.988 -5.193 1.00 80.62 68 VAL A C 1
ATOM 557 O O . VAL A 1 68 ? 8.232 10.825 -4.029 1.00 80.62 68 VAL A O 1
ATOM 560 N N . VAL A 1 69 ? 7.750 11.335 -6.168 1.00 76.81 69 VAL A N 1
ATOM 561 C CA . VAL A 1 69 ? 6.319 11.591 -5.961 1.00 76.81 69 VAL A CA 1
ATOM 562 C C . VAL A 1 69 ? 5.586 10.312 -5.565 1.00 76.81 69 VAL A C 1
ATOM 564 O O . VAL A 1 69 ? 4.811 10.333 -4.610 1.00 76.81 69 VAL A O 1
ATOM 567 N N . ASP A 1 70 ? 5.872 9.190 -6.229 1.00 71.81 70 ASP A N 1
ATOM 568 C CA . ASP A 1 70 ? 5.252 7.902 -5.902 1.00 71.81 70 ASP A CA 1
ATOM 569 C C . ASP A 1 70 ? 5.641 7.458 -4.494 1.00 71.81 70 ASP A C 1
ATOM 571 O O . ASP A 1 70 ? 4.775 7.130 -3.684 1.00 71.81 70 ASP A O 1
ATOM 575 N N . LYS A 1 71 ? 6.936 7.532 -4.158 1.00 76.50 71 LYS A N 1
ATOM 576 C CA . LYS A 1 71 ? 7.437 7.209 -2.812 1.00 76.50 71 LYS A CA 1
ATOM 577 C C . LYS A 1 71 ? 6.761 8.055 -1.738 1.00 76.50 71 LYS A C 1
ATOM 579 O O . LYS A 1 71 ? 6.364 7.524 -0.703 1.00 76.50 71 LYS A O 1
ATOM 584 N N . LYS A 1 72 ? 6.588 9.356 -1.994 1.00 79.12 72 LYS A N 1
ATOM 585 C CA . LYS A 1 72 ? 5.858 10.251 -1.092 1.00 79.12 72 LYS A CA 1
ATOM 586 C C . LYS A 1 72 ? 4.399 9.819 -0.942 1.00 79.12 72 LYS A C 1
ATOM 588 O O . LYS A 1 72 ? 3.913 9.734 0.178 1.00 79.12 72 LYS A O 1
ATOM 593 N N . CYS A 1 73 ? 3.723 9.501 -2.043 1.00 73.94 73 CYS A N 1
ATOM 594 C CA . CYS A 1 73 ? 2.328 9.069 -2.022 1.00 73.94 73 CYS A CA 1
ATOM 595 C C . CYS A 1 73 ? 2.134 7.780 -1.206 1.00 73.94 73 CYS A C 1
ATOM 597 O O . CYS A 1 73 ? 1.228 7.713 -0.376 1.00 73.94 73 CYS A O 1
ATOM 599 N N . PHE A 1 74 ? 3.021 6.794 -1.369 1.00 73.50 74 PHE A N 1
ATOM 600 C CA . PHE A 1 74 ? 3.002 5.569 -0.567 1.00 73.50 74 PHE A CA 1
ATOM 601 C C . PHE A 1 74 ? 3.213 5.845 0.924 1.00 73.50 74 PHE A C 1
ATOM 603 O O . PHE A 1 74 ? 2.438 5.362 1.749 1.00 73.50 74 PHE A O 1
ATOM 610 N N . SER A 1 75 ? 4.220 6.650 1.273 1.00 75.50 75 SER A N 1
ATOM 611 C CA . SER A 1 75 ? 4.482 7.031 2.665 1.00 75.50 75 SER A CA 1
ATOM 612 C C . SER A 1 75 ? 3.303 7.779 3.288 1.00 75.50 75 SER A C 1
ATOM 614 O O . SER A 1 75 ? 2.904 7.468 4.409 1.00 75.50 75 SER A O 1
ATOM 616 N N . ASP A 1 76 ? 2.702 8.723 2.561 1.00 76.12 76 ASP A N 1
ATOM 617 C CA . ASP A 1 76 ? 1.537 9.483 3.023 1.00 76.12 76 ASP A CA 1
ATOM 618 C C . ASP A 1 76 ? 0.323 8.568 3.238 1.00 76.12 76 ASP A C 1
ATOM 620 O O . ASP A 1 76 ? -0.350 8.665 4.265 1.00 76.12 76 ASP A O 1
ATOM 624 N N . MET A 1 77 ? 0.071 7.633 2.315 1.00 73.69 77 MET A N 1
ATOM 625 C CA . MET A 1 77 ? -1.016 6.657 2.425 1.00 73.69 77 MET A CA 1
ATOM 626 C C . MET A 1 77 ? -0.839 5.748 3.648 1.00 73.69 77 MET A C 1
ATOM 628 O O . MET A 1 77 ? -1.794 5.517 4.390 1.00 73.69 77 MET A O 1
ATOM 632 N N . ILE A 1 78 ? 0.378 5.255 3.888 1.00 77.56 78 ILE A N 1
ATOM 633 C CA . ILE A 1 78 ? 0.675 4.378 5.026 1.00 77.56 78 ILE A CA 1
ATOM 634 C C . ILE A 1 78 ? 0.583 5.150 6.344 1.00 77.56 78 ILE A C 1
ATOM 636 O O . ILE A 1 78 ? -0.021 4.663 7.300 1.00 77.56 78 ILE A O 1
ATOM 640 N N . ASN A 1 79 ? 1.106 6.376 6.396 1.00 75.38 79 ASN A N 1
ATOM 641 C CA . ASN A 1 79 ? 0.975 7.240 7.568 1.00 75.38 79 ASN A CA 1
ATOM 642 C C . ASN A 1 79 ? -0.491 7.543 7.885 1.00 75.38 79 ASN A C 1
ATOM 644 O O . ASN A 1 79 ? -0.904 7.426 9.040 1.00 75.38 79 ASN A O 1
ATOM 648 N N . TRP A 1 80 ? -1.289 7.882 6.870 1.00 75.44 80 TRP A N 1
ATOM 649 C CA . TRP A 1 80 ? -2.728 8.081 7.026 1.00 75.44 80 TRP A CA 1
ATOM 650 C C . TRP A 1 80 ? -3.402 6.825 7.583 1.00 75.44 80 TRP A C 1
ATOM 652 O O . TRP A 1 80 ? -4.141 6.906 8.563 1.00 75.44 80 TRP A O 1
ATOM 662 N N . TYR A 1 81 ? -3.077 5.658 7.030 1.00 72.94 81 TYR A N 1
ATOM 663 C CA . TYR A 1 81 ? -3.614 4.384 7.491 1.00 72.94 81 TYR A CA 1
ATOM 664 C C . TYR A 1 81 ? -3.273 4.106 8.965 1.00 72.94 81 TYR A C 1
ATOM 666 O O . TYR A 1 81 ? -4.149 3.743 9.749 1.00 72.94 81 TYR A O 1
ATOM 674 N N . VAL A 1 82 ? -2.019 4.327 9.380 1.00 74.62 82 VAL A N 1
ATOM 675 C CA . VAL A 1 82 ? -1.590 4.172 10.782 1.00 74.62 82 VAL A CA 1
ATOM 676 C C . VAL A 1 82 ? -2.366 5.111 11.708 1.00 74.62 82 VAL A C 1
ATOM 678 O O . VAL A 1 82 ? -2.773 4.698 12.795 1.00 74.62 82 VAL A O 1
ATOM 681 N N . GLN A 1 83 ? -2.586 6.362 11.297 1.00 75.38 83 GLN A N 1
ATOM 682 C CA . GLN A 1 83 ? -3.346 7.329 12.092 1.00 75.38 83 GLN A CA 1
ATOM 683 C C . GLN A 1 83 ? -4.814 6.925 12.222 1.00 75.38 83 GLN A C 1
ATOM 685 O O . GLN A 1 83 ? -5.333 6.867 13.334 1.00 75.38 83 GLN A O 1
ATOM 690 N N . VAL A 1 84 ? -5.457 6.553 11.115 1.00 70.81 84 VAL A N 1
ATOM 691 C CA . VAL A 1 84 ? -6.839 6.056 11.111 1.00 70.81 84 VAL A CA 1
ATOM 692 C C . VAL A 1 84 ? -6.981 4.831 12.011 1.00 70.81 84 VAL A C 1
ATOM 694 O O . VAL A 1 84 ? -7.912 4.769 12.812 1.00 70.81 84 VAL A O 1
ATOM 697 N N . HIS A 1 85 ? -6.030 3.896 11.955 1.00 73.44 85 HIS A N 1
ATOM 698 C CA . HIS A 1 85 ? -6.028 2.710 12.807 1.00 73.44 85 HIS A CA 1
ATOM 699 C C . HIS A 1 85 ? -5.917 3.076 14.298 1.00 73.44 85 HIS A C 1
ATOM 701 O O . HIS A 1 85 ? -6.706 2.587 15.107 1.00 73.44 85 HIS A O 1
ATOM 707 N N . LYS A 1 86 ? -5.007 3.987 14.676 1.00 72.62 86 LYS A N 1
ATOM 708 C CA . LYS A 1 86 ? -4.901 4.488 16.061 1.00 72.62 86 LYS A CA 1
ATOM 709 C C . LYS A 1 86 ? -6.195 5.155 16.530 1.00 72.62 86 LYS A C 1
ATOM 711 O O . LYS A 1 86 ? -6.644 4.894 17.646 1.00 72.62 86 LYS A O 1
ATOM 716 N N . SER A 1 87 ? -6.804 5.989 15.688 1.00 71.38 87 SER A N 1
ATOM 717 C CA . SER A 1 87 ? -8.067 6.664 15.997 1.00 71.38 87 SER A CA 1
ATOM 718 C C . SER A 1 87 ? -9.217 5.673 16.174 1.00 71.38 87 SER A C 1
ATOM 720 O O . SER A 1 87 ? -9.938 5.759 17.165 1.00 71.38 87 SER A O 1
ATOM 722 N N . LEU A 1 88 ? -9.357 4.700 15.270 1.00 67.06 88 LEU A N 1
ATOM 723 C CA . LEU A 1 88 ? -10.359 3.636 15.365 1.00 67.06 88 LEU A CA 1
ATOM 724 C C . LEU A 1 88 ? -10.184 2.809 16.638 1.00 67.06 88 LEU A C 1
ATOM 726 O O . LEU A 1 88 ? -11.153 2.627 17.369 1.00 67.06 88 LEU A O 1
ATOM 730 N N . LEU A 1 89 ? -8.961 2.370 16.950 1.00 67.62 89 LEU A N 1
ATOM 731 C CA . LEU A 1 89 ? -8.677 1.641 18.189 1.00 67.62 89 LEU A CA 1
ATOM 732 C C . LEU A 1 89 ? -9.032 2.465 19.432 1.00 67.62 89 LEU A C 1
ATOM 734 O O . LEU A 1 89 ? -9.634 1.932 20.362 1.00 67.62 89 LEU A O 1
ATOM 738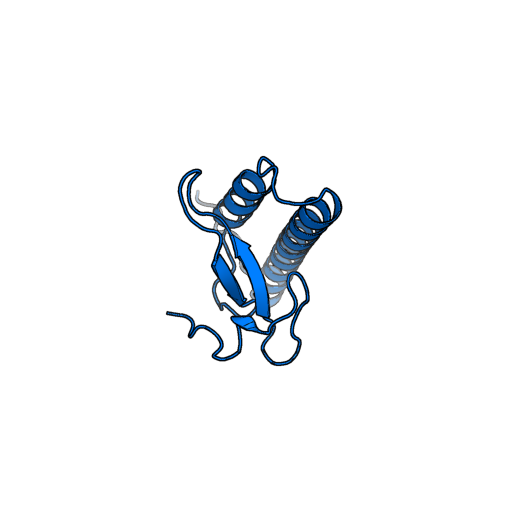 N N . GLY A 1 90 ? -8.727 3.765 19.436 1.00 70.25 90 GLY A N 1
ATOM 739 C CA . GLY A 1 90 ? -9.101 4.664 20.530 1.00 70.25 90 GLY A CA 1
ATOM 740 C C . GLY A 1 90 ? -10.617 4.839 20.679 1.00 70.25 90 GLY A C 1
ATOM 741 O O . GLY A 1 90 ? -11.125 4.883 21.798 1.00 70.25 90 GLY A O 1
ATOM 742 N N . ILE A 1 91 ? -11.358 4.904 19.568 1.00 69.38 91 ILE A N 1
ATOM 743 C CA . ILE A 1 91 ? -12.828 4.965 19.574 1.00 69.38 91 ILE A CA 1
ATOM 744 C C . ILE A 1 91 ? -13.416 3.645 20.078 1.00 69.38 91 ILE A C 1
ATOM 746 O O . ILE A 1 91 ? -14.265 3.661 20.964 1.00 69.38 91 ILE A O 1
ATOM 750 N N . ILE A 1 92 ? -12.938 2.505 19.573 1.00 64.19 92 ILE A N 1
ATOM 751 C CA . ILE A 1 92 ? -13.388 1.170 19.989 1.00 64.19 92 ILE A CA 1
ATOM 752 C C . ILE A 1 92 ? -13.150 0.978 21.491 1.00 64.19 92 ILE A C 1
ATOM 754 O O . ILE A 1 92 ? -14.067 0.590 22.208 1.00 64.19 92 ILE A O 1
ATOM 758 N N . GLN A 1 93 ? -11.967 1.326 22.006 1.00 63.78 93 GLN A N 1
ATOM 759 C CA . GLN A 1 93 ? -11.680 1.253 23.444 1.00 63.78 93 GLN A CA 1
ATOM 760 C C . GLN A 1 93 ? -12.662 2.079 24.286 1.00 63.78 93 GLN A C 1
ATOM 762 O O . GLN A 1 93 ? -13.098 1.614 25.340 1.00 63.78 93 GLN A O 1
ATOM 767 N N . LYS A 1 94 ? -13.046 3.274 23.815 1.00 67.44 94 LYS A N 1
ATOM 768 C CA . LYS A 1 94 ? -14.036 4.131 24.487 1.00 67.44 94 LYS A CA 1
ATOM 769 C C . LYS A 1 94 ? -15.453 3.560 24.423 1.00 67.44 94 LYS A C 1
ATOM 771 O O . LYS A 1 94 ? -16.138 3.559 25.441 1.00 67.44 94 LYS A O 1
ATOM 776 N N . LEU A 1 95 ? -15.883 3.076 23.256 1.00 66.19 95 LEU A N 1
ATOM 777 C CA . LEU A 1 95 ? -17.231 2.536 23.045 1.00 66.19 95 LEU A CA 1
ATOM 778 C C . LEU A 1 95 ? -17.462 1.241 23.827 1.00 66.19 95 LEU A C 1
ATOM 780 O O . LEU A 1 95 ? -18.526 1.052 24.406 1.00 66.19 95 LEU A O 1
ATOM 784 N N . PHE A 1 96 ? -16.455 0.372 23.879 1.00 68.44 96 PHE A N 1
ATOM 785 C CA . PHE A 1 96 ? -16.571 -0.947 24.496 1.00 68.44 96 PHE A CA 1
ATOM 786 C C . PHE A 1 96 ? -16.035 -1.005 25.934 1.00 68.44 96 PHE A C 1
ATOM 788 O O . PHE A 1 96 ? -15.992 -2.088 26.508 1.00 68.44 96 PHE A O 1
ATOM 795 N N . LYS A 1 97 ? -15.617 0.132 26.523 1.00 59.59 97 LYS A N 1
ATOM 796 C CA . LYS A 1 97 ? -14.979 0.212 27.856 1.00 59.59 97 LYS A CA 1
ATOM 797 C C . LYS A 1 97 ? -13.954 -0.908 28.088 1.00 59.59 97 LYS A C 1
ATOM 799 O O . LYS A 1 97 ? -13.893 -1.479 29.175 1.00 59.59 97 LYS A O 1
ATOM 804 N N . VAL A 1 98 ? -13.162 -1.247 27.069 1.00 56.97 98 VAL A N 1
ATOM 805 C CA . VAL A 1 98 ? -12.173 -2.327 27.178 1.00 56.97 98 VAL A CA 1
ATOM 806 C C . VAL A 1 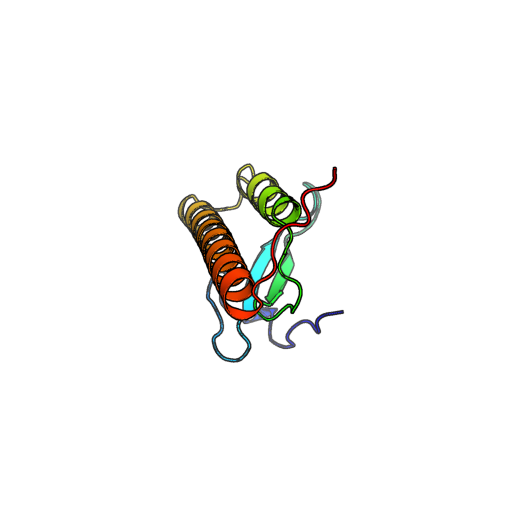98 ? -11.037 -1.814 28.057 1.00 56.97 98 VAL A C 1
ATOM 808 O O . VAL A 1 98 ? -10.078 -1.208 27.580 1.00 56.97 98 VAL A O 1
ATOM 811 N N . GLN A 1 99 ? -11.181 -1.993 29.368 1.00 52.66 99 GLN A N 1
ATOM 812 C CA . GLN A 1 99 ? -10.101 -1.795 30.316 1.00 52.66 99 GLN A CA 1
ATOM 813 C C . GLN A 1 99 ? -9.033 -2.835 29.994 1.00 52.66 99 GLN A C 1
ATOM 815 O O . GLN A 1 99 ? -9.319 -4.030 29.918 1.00 52.66 99 GLN A O 1
ATOM 820 N N . LYS A 1 100 ? -7.794 -2.377 29.780 1.00 52.91 100 LYS A N 1
ATOM 821 C CA . LYS A 1 100 ? -6.640 -3.275 29.795 1.00 52.91 100 LYS A CA 1
ATOM 822 C C . LYS A 1 100 ? -6.727 -4.070 31.096 1.00 52.91 100 LYS A C 1
ATOM 824 O O . LYS A 1 100 ? -6.679 -3.460 32.162 1.00 52.91 100 LYS A O 1
ATOM 829 N N . GLN A 1 101 ? -6.860 -5.393 31.011 1.00 50.97 101 GLN A N 1
ATOM 830 C CA . GLN A 1 101 ? -6.566 -6.242 32.156 1.00 50.97 101 GLN A CA 1
ATOM 831 C C . GLN A 1 101 ? -5.111 -5.953 32.525 1.00 50.97 101 GLN A C 1
ATOM 833 O O . GLN A 1 101 ? -4.193 -6.289 31.776 1.00 50.97 101 GLN A O 1
ATOM 838 N N . GLN A 1 102 ? -4.909 -5.229 33.625 1.00 42.97 102 GLN A N 1
ATOM 839 C CA . GLN A 1 102 ? -3.627 -5.220 34.305 1.00 42.97 102 GLN A CA 1
ATOM 840 C C . GLN A 1 102 ? -3.411 -6.664 34.753 1.00 42.97 102 GLN A C 1
ATOM 842 O O . GLN A 1 102 ? -4.103 -7.140 35.648 1.00 42.97 102 GLN A O 1
ATOM 847 N N . GLN A 1 103 ? -2.537 -7.383 34.051 1.00 42.44 103 GLN A N 1
ATOM 848 C CA . GLN A 1 103 ? -2.006 -8.640 34.557 1.00 42.44 103 GLN A CA 1
ATOM 849 C C . GLN A 1 103 ? -1.228 -8.294 35.830 1.00 42.44 103 GLN A C 1
ATOM 851 O O . GLN A 1 103 ? -0.265 -7.527 35.769 1.00 42.44 103 GLN A O 1
ATOM 856 N N . GLN A 1 104 ? -1.762 -8.761 36.961 1.00 36.41 104 GLN A N 1
ATOM 857 C CA . GLN A 1 104 ? -1.078 -8.840 38.250 1.00 36.41 104 GLN A CA 1
ATOM 858 C C . GLN A 1 104 ? 0.017 -9.901 38.193 1.00 36.41 104 GLN A C 1
ATOM 860 O O . GLN A 1 104 ? -0.203 -10.920 37.496 1.00 36.41 104 GLN A O 1
#

Nearest PDB structures (foldseek):
  4cze-assembly1_A  TM=3.314E-01  e=9.469E-01  Caulobacter vibrioides
  8v8j-assembly2_C  TM=2.553E-01  e=1.310E+00  Homo sapiens
  8aam-assembly1_M  TM=4.171E-01  e=7.545E+00  Geobacillus stearothermophilus
  8ab4-assembly1_M  TM=3.976E-01  e=8.050E+00  Geobacillus stearothermophilus
  7zpu-assembly1_M  TM=4.165E-01  e=9.165E+00  Geobacillus stearothermophilus ATCC 7953